Protein AF-A0A3B0UWN8-F1 (afdb_monomer_lite)

Structure (mmCIF, N/CA/C/O backbone):
data_AF-A0A3B0UWN8-F1
#
_entry.id   AF-A0A3B0UWN8-F1
#
loop_
_atom_site.group_PDB
_atom_site.id
_atom_site.type_symbol
_atom_site.label_atom_id
_atom_site.label_alt_id
_atom_site.label_comp_id
_atom_site.label_asym_id
_atom_site.label_entity_id
_atom_site.label_seq_id
_atom_site.pdbx_PDB_ins_code
_atom_site.Cartn_x
_atom_site.Cartn_y
_atom_site.Cartn_z
_atom_site.occupancy
_atom_site.B_iso_or_equiv
_atom_site.auth_seq_id
_atom_site.auth_comp_id
_atom_site.auth_asym_id
_atom_site.auth_atom_id
_atom_site.pdbx_PDB_model_num
ATOM 1 N N . THR A 1 1 ? 6.265 -4.885 -31.255 1.00 32.50 1 THR A N 1
ATOM 2 C CA . THR A 1 1 ? 4.798 -4.744 -31.138 1.00 32.50 1 THR A CA 1
ATOM 3 C C . THR A 1 1 ? 4.488 -4.344 -29.714 1.00 32.50 1 THR A C 1
ATOM 5 O O . THR A 1 1 ? 4.824 -5.063 -28.789 1.00 32.50 1 THR A O 1
ATOM 8 N N . ASN A 1 2 ? 3.991 -3.122 -29.538 1.00 31.33 2 ASN A N 1
ATOM 9 C CA . ASN A 1 2 ? 3.820 -2.465 -28.246 1.00 31.33 2 ASN A CA 1
ATOM 10 C C . ASN A 1 2 ? 2.519 -2.987 -27.612 1.00 31.33 2 ASN A C 1
ATOM 12 O O . ASN A 1 2 ? 1.442 -2.456 -27.881 1.00 31.33 2 ASN A O 1
ATOM 16 N N . THR A 1 3 ? 2.589 -4.102 -26.880 1.00 35.53 3 THR A N 1
ATOM 17 C CA . THR A 1 3 ? 1.432 -4.647 -26.159 1.00 35.53 3 THR A CA 1
ATOM 18 C C . THR A 1 3 ? 1.042 -3.668 -25.067 1.00 35.53 3 THR A C 1
ATOM 20 O O . THR A 1 3 ? 1.722 -3.513 -24.055 1.00 35.53 3 THR A O 1
ATOM 23 N N . SER A 1 4 ? -0.048 -2.961 -25.323 1.00 32.00 4 SER A N 1
ATOM 24 C CA . SER A 1 4 ? -0.672 -2.008 -24.424 1.00 32.00 4 SER A CA 1
ATOM 25 C C . SER A 1 4 ? -1.014 -2.723 -23.117 1.00 32.00 4 SER A C 1
ATOM 27 O O . SER A 1 4 ? -1.827 -3.645 -23.111 1.00 32.00 4 SER A O 1
ATOM 29 N N . TYR A 1 5 ? -0.412 -2.305 -22.004 1.00 40.25 5 TYR A N 1
ATOM 30 C CA . TYR A 1 5 ? -0.757 -2.773 -20.660 1.00 40.25 5 TYR A CA 1
ATOM 31 C C . TYR A 1 5 ? -2.128 -2.198 -20.230 1.00 40.25 5 TYR A C 1
ATOM 33 O O . TYR A 1 5 ? -2.238 -1.466 -19.253 1.00 40.25 5 TYR A O 1
ATOM 41 N N . ASN A 1 6 ? -3.192 -2.480 -20.980 1.00 35.66 6 ASN A N 1
ATOM 42 C CA . ASN A 1 6 ? -4.554 -1.994 -20.727 1.00 35.66 6 ASN A CA 1
ATOM 43 C C . ASN A 1 6 ? -5.454 -3.117 -20.190 1.00 35.66 6 ASN A C 1
ATOM 45 O O . ASN A 1 6 ? -6.581 -3.287 -20.639 1.00 35.66 6 ASN A O 1
ATOM 49 N N . GLY A 1 7 ? -4.944 -3.905 -19.243 1.00 40.78 7 GLY A N 1
ATOM 50 C CA . GLY A 1 7 ? -5.754 -4.837 -18.457 1.00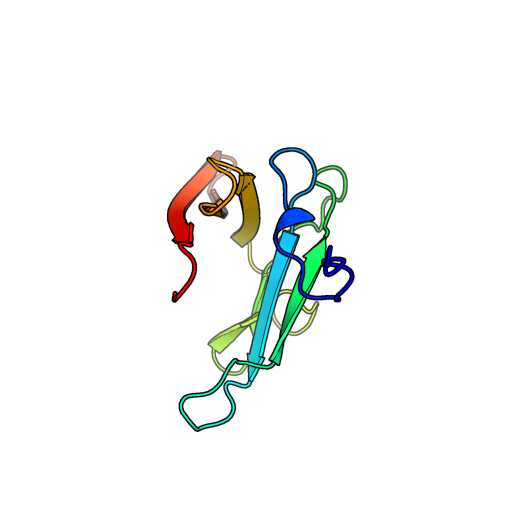 40.78 7 GLY A CA 1
ATOM 51 C C . GLY A 1 7 ? -6.074 -4.263 -17.077 1.00 40.78 7 GLY A C 1
ATOM 52 O O . GLY A 1 7 ? -5.307 -3.456 -16.545 1.00 40.78 7 GLY A O 1
ATOM 53 N N . GLU A 1 8 ? -7.152 -4.743 -16.455 1.00 48.97 8 GLU A N 1
ATOM 54 C CA . GLU A 1 8 ? -7.556 -4.488 -15.053 1.00 48.97 8 GLU A CA 1
ATOM 55 C C . GLU A 1 8 ? -6.476 -4.870 -14.010 1.00 48.97 8 GLU A C 1
ATOM 57 O O . GLU A 1 8 ? -6.625 -4.632 -12.816 1.00 48.97 8 GLU A O 1
ATOM 62 N N . TYR A 1 9 ? -5.344 -5.403 -14.476 1.00 60.31 9 TYR A N 1
ATOM 63 C CA . TYR A 1 9 ? -4.205 -5.880 -13.698 1.00 60.31 9 TYR A CA 1
ATOM 64 C C . TYR A 1 9 ? -2.903 -5.114 -13.961 1.00 60.31 9 TYR A C 1
ATOM 66 O O . TYR A 1 9 ? -1.830 -5.566 -13.560 1.00 60.31 9 TYR A O 1
ATOM 74 N N . ASN A 1 10 ? -2.946 -3.972 -14.655 1.00 72.50 10 ASN A N 1
ATOM 75 C CA . ASN A 1 10 ? -1.730 -3.210 -14.926 1.00 72.50 10 ASN A CA 1
ATOM 76 C C . ASN A 1 10 ? -1.200 -2.518 -13.658 1.00 72.50 10 ASN A C 1
ATOM 78 O O . ASN A 1 10 ? -1.635 -1.421 -13.302 1.00 72.50 10 ASN A O 1
ATOM 82 N N . ILE A 1 11 ? -0.194 -3.132 -13.032 1.00 77.50 11 ILE A N 1
ATOM 83 C CA . ILE A 1 11 ? 0.482 -2.613 -11.839 1.00 77.50 11 ILE A CA 1
ATOM 84 C C . ILE A 1 11 ? 1.165 -1.256 -12.073 1.00 77.50 11 ILE A C 1
ATOM 86 O O . ILE A 1 11 ? 1.352 -0.507 -11.124 1.00 77.50 11 ILE A O 1
ATOM 90 N N . LEU A 1 12 ? 1.472 -0.878 -13.320 1.00 80.06 12 LEU A N 1
ATOM 91 C CA . LEU A 1 12 ? 2.035 0.441 -13.644 1.00 80.06 12 LEU A CA 1
ATOM 92 C C . LEU A 1 12 ? 1.038 1.584 -13.431 1.00 80.06 12 LEU A C 1
ATOM 94 O O . LEU A 1 12 ? 1.437 2.746 -13.386 1.00 80.06 12 LEU A O 1
ATOM 98 N N . ARG A 1 13 ? -0.256 1.275 -13.288 1.00 80.00 13 ARG A N 1
ATOM 99 C CA . ARG A 1 13 ? -1.257 2.258 -12.849 1.00 80.00 13 ARG A CA 1
ATOM 100 C C . ARG A 1 13 ? -1.091 2.617 -11.376 1.00 80.00 13 ARG A C 1
ATOM 102 O O . ARG A 1 13 ? -1.511 3.699 -10.976 1.00 80.00 13 ARG A O 1
ATOM 109 N N . CYS A 1 14 ? -0.480 1.723 -10.603 1.00 86.00 14 CYS A N 1
ATOM 110 C CA . CYS A 1 14 ? -0.103 1.950 -9.224 1.00 86.00 14 CYS A CA 1
ATOM 111 C C . CYS A 1 14 ? 1.226 2.700 -9.242 1.00 86.00 14 CYS A C 1
ATOM 113 O O . CYS A 1 14 ? 2.260 2.100 -9.490 1.00 86.00 14 CYS A O 1
ATOM 115 N N . SER A 1 15 ? 1.226 4.004 -9.022 1.00 86.00 15 SER A N 1
ATOM 116 C CA . SER A 1 15 ? 2.429 4.829 -8.948 1.00 86.00 15 SER A CA 1
ATOM 117 C C . SER A 1 15 ? 2.582 5.435 -7.556 1.00 86.00 15 SER A C 1
ATOM 119 O O . SER A 1 15 ? 1.749 5.237 -6.674 1.00 86.00 15 SER A O 1
ATOM 121 N N . THR A 1 16 ? 3.645 6.206 -7.345 1.00 80.06 16 THR A N 1
ATOM 122 C CA . THR A 1 16 ? 3.810 7.013 -6.126 1.00 80.06 16 THR A CA 1
ATOM 123 C C . THR A 1 16 ? 2.750 8.110 -5.982 1.00 80.06 16 THR A C 1
ATOM 125 O O . THR A 1 16 ? 2.570 8.638 -4.891 1.00 80.06 16 THR A O 1
ATOM 128 N N . SER A 1 17 ? 2.050 8.464 -7.066 1.00 81.12 17 SER A N 1
ATOM 129 C CA . SER A 1 17 ? 0.947 9.434 -7.056 1.00 81.12 17 SER A CA 1
ATOM 130 C C . SER A 1 17 ? -0.431 8.769 -7.085 1.00 81.12 17 SER A C 1
ATOM 132 O O . SER A 1 17 ? -1.388 9.338 -6.570 1.00 81.12 17 SER A O 1
ATOM 134 N N . ASN A 1 18 ? -0.534 7.567 -7.658 1.00 82.19 18 ASN A N 1
ATOM 135 C CA . ASN A 1 18 ? -1.772 6.800 -7.770 1.00 82.19 18 ASN A CA 1
ATOM 136 C C . ASN A 1 18 ? -1.595 5.467 -7.059 1.00 82.19 18 ASN A C 1
ATOM 138 O O . ASN A 1 18 ? -1.061 4.528 -7.636 1.00 82.19 18 ASN A O 1
ATOM 142 N N . HIS A 1 19 ? -2.033 5.362 -5.814 1.00 85.25 19 HIS A N 1
ATOM 143 C CA . HIS A 1 19 ? -1.916 4.098 -5.104 1.00 85.25 19 HIS A CA 1
ATOM 144 C C . HIS A 1 19 ? -2.940 3.087 -5.610 1.00 85.25 19 HIS A C 1
ATOM 146 O O . HIS A 1 19 ? -3.932 3.425 -6.251 1.00 85.25 19 HIS A O 1
ATOM 152 N N . CYS A 1 20 ? -2.700 1.820 -5.311 1.00 86.50 20 CYS A N 1
ATOM 153 C CA . CYS A 1 20 ? -3.674 0.769 -5.540 1.00 86.50 20 CYS A CA 1
ATOM 154 C C . CYS A 1 20 ? -3.960 0.001 -4.265 1.00 86.50 20 CYS A C 1
ATOM 156 O O . CYS A 1 20 ? -3.091 -0.160 -3.407 1.00 86.50 20 CYS A O 1
ATOM 158 N N . SER A 1 21 ? -5.159 -0.550 -4.186 1.00 85.06 21 SER A N 1
ATOM 159 C CA . SER A 1 21 ? -5.469 -1.661 -3.309 1.00 85.06 21 SER A CA 1
ATOM 160 C C . SER A 1 21 ? -5.429 -2.962 -4.117 1.00 85.06 21 SER A C 1
ATOM 162 O O . SER A 1 21 ? -5.662 -2.987 -5.328 1.00 85.06 21 SER A O 1
ATOM 164 N N . VAL A 1 22 ? -5.071 -4.052 -3.444 1.00 78.19 22 VAL A N 1
ATOM 165 C CA . VAL A 1 22 ? -5.167 -5.401 -4.003 1.00 78.19 22 VAL A CA 1
ATOM 166 C C . VAL A 1 22 ? -6.053 -6.201 -3.090 1.00 78.19 22 VAL A C 1
ATOM 168 O O . VAL A 1 22 ? -5.742 -6.344 -1.901 1.00 78.19 22 VAL A O 1
ATOM 171 N N . ASP A 1 23 ? -7.115 -6.742 -3.665 1.00 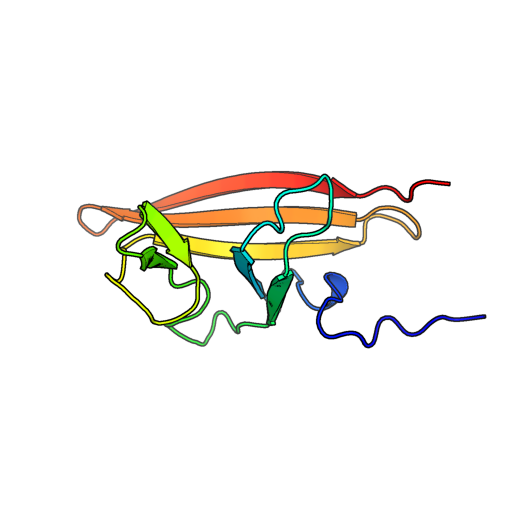72.31 23 ASP A N 1
ATOM 172 C CA . ASP A 1 23 ? -7.857 -7.804 -3.021 1.00 72.31 23 ASP A CA 1
ATOM 173 C C . ASP A 1 23 ? -7.238 -9.144 -3.394 1.00 72.31 23 ASP A C 1
ATOM 175 O O . ASP A 1 23 ? -6.946 -9.393 -4.565 1.00 72.31 23 ASP A O 1
ATOM 179 N N . ALA A 1 24 ? -7.027 -10.006 -2.409 1.00 57.81 24 ALA A N 1
ATOM 180 C CA . ALA A 1 24 ? -6.656 -11.383 -2.677 1.00 57.81 24 ALA A CA 1
ATOM 181 C C . ALA A 1 24 ? -7.958 -12.176 -2.816 1.00 57.81 24 ALA A C 1
ATOM 183 O O . ALA A 1 24 ? -8.520 -12.628 -1.819 1.00 57.81 24 ALA A O 1
ATOM 184 N N . GLY A 1 25 ? -8.453 -12.339 -4.046 1.00 55.47 25 GLY A N 1
ATOM 185 C CA . GLY A 1 25 ? -9.535 -13.287 -4.296 1.00 55.47 25 GLY A CA 1
ATOM 186 C C . GLY A 1 25 ? -9.112 -14.712 -3.940 1.00 55.47 25 GLY A C 1
ATOM 187 O O . GLY A 1 25 ? -7.936 -14.983 -3.674 1.00 55.47 25 GLY A O 1
ATOM 188 N N . SER A 1 26 ? -10.080 -15.632 -3.900 1.00 46.47 26 SER A N 1
ATOM 189 C CA . SER A 1 26 ? -9.811 -17.022 -3.530 1.00 46.47 26 SER A CA 1
ATOM 190 C C . SER A 1 26 ? -8.653 -17.574 -4.361 1.00 46.47 26 SER A C 1
ATOM 192 O O . SER A 1 26 ? -8.695 -17.560 -5.590 1.00 46.47 26 SER A O 1
ATOM 194 N N . LEU A 1 27 ? -7.613 -18.068 -3.681 1.00 43.94 27 LEU A N 1
ATOM 195 C CA . LEU A 1 27 ? -6.617 -18.925 -4.309 1.00 43.94 27 LEU A CA 1
ATOM 196 C C . LEU A 1 27 ? -7.395 -20.122 -4.858 1.00 43.94 27 LEU A C 1
ATOM 198 O O . LEU A 1 27 ? -7.964 -20.895 -4.082 1.00 43.94 27 LEU A O 1
ATOM 202 N N . MET A 1 28 ? -7.490 -20.248 -6.180 1.00 39.47 28 MET A N 1
ATOM 203 C CA . MET A 1 28 ? -7.871 -21.525 -6.770 1.00 39.47 28 MET A CA 1
ATOM 204 C C . MET A 1 28 ? -6.852 -22.538 -6.242 1.00 39.47 28 MET A C 1
ATOM 206 O O . MET A 1 28 ? -5.652 -22.290 -6.299 1.00 39.47 28 MET A O 1
ATOM 210 N N . SER A 1 29 ? -7.319 -23.613 -5.605 1.00 39.25 29 SER A N 1
ATOM 211 C CA . SER A 1 29 ? -6.441 -24.634 -5.022 1.00 39.25 29 SER A CA 1
ATOM 212 C C . SER A 1 29 ? -5.666 -25.329 -6.138 1.00 39.25 29 SER A C 1
ATOM 214 O O . SER A 1 29 ? -6.164 -26.242 -6.785 1.00 39.25 29 SER A O 1
ATOM 216 N N . GLY A 1 30 ? -4.466 -24.837 -6.399 1.00 33.44 30 GLY A N 1
ATOM 217 C CA . GLY A 1 30 ? -3.595 -25.259 -7.483 1.00 33.44 30 GLY A CA 1
ATOM 218 C C . GLY A 1 30 ? -2.665 -24.098 -7.790 1.00 33.44 30 GLY A C 1
ATOM 219 O O . GLY A 1 30 ? -3.080 -22.951 -7.729 1.00 33.44 30 GLY A O 1
ATOM 220 N N . ILE A 1 31 ? -1.392 -24.380 -8.029 1.00 40.50 31 ILE A N 1
ATOM 221 C CA . ILE A 1 31 ? -0.331 -23.400 -8.288 1.00 40.50 31 ILE A CA 1
ATOM 222 C C . ILE A 1 31 ? -0.775 -22.475 -9.441 1.00 40.50 31 ILE A C 1
ATOM 224 O O . ILE A 1 31 ? -0.631 -22.820 -10.608 1.00 40.50 31 ILE A O 1
ATOM 228 N N . GLY A 1 32 ? -1.418 -21.350 -9.134 1.00 34.59 32 GLY A N 1
ATOM 229 C CA . GLY A 1 32 ? -2.227 -20.656 -10.128 1.00 34.59 32 GLY A CA 1
ATOM 230 C C . GLY A 1 32 ? -2.772 -19.355 -9.575 1.00 34.59 32 GLY A C 1
ATOM 231 O O . GLY A 1 32 ? -3.461 -19.336 -8.559 1.00 34.59 32 GLY A O 1
ATOM 232 N N . PHE A 1 33 ? -2.386 -18.272 -10.241 1.00 40.66 33 PHE A N 1
ATOM 233 C CA . PHE A 1 33 ? -2.742 -16.877 -10.000 1.00 40.66 33 PHE A CA 1
ATOM 234 C C . PHE A 1 33 ? -4.108 -16.728 -9.313 1.00 40.66 33 PHE A C 1
ATOM 236 O O . PHE A 1 33 ? -5.141 -17.065 -9.888 1.00 40.66 33 PHE A O 1
ATOM 243 N N . GLY A 1 34 ? -4.113 -16.249 -8.064 1.00 45.84 34 GLY A N 1
ATOM 244 C CA . GLY A 1 34 ? -5.364 -15.932 -7.376 1.00 45.84 34 GLY A CA 1
ATOM 245 C C . GLY A 1 34 ? -6.181 -14.943 -8.207 1.00 45.84 34 GLY A C 1
ATOM 246 O O . GLY A 1 34 ? -5.610 -14.089 -8.888 1.00 45.84 34 GLY A O 1
ATOM 247 N N . THR A 1 35 ? -7.511 -15.027 -8.141 1.00 52.41 35 THR A N 1
ATOM 248 C CA . THR A 1 35 ? -8.411 -14.046 -8.769 1.00 52.41 35 THR A CA 1
ATOM 249 C C . THR A 1 35 ? -8.402 -12.748 -7.959 1.00 52.41 35 THR A C 1
ATOM 251 O O . THR A 1 35 ? -9.418 -12.335 -7.404 1.00 52.41 35 THR A O 1
ATOM 254 N N . GLY A 1 36 ? -7.230 -12.145 -7.771 1.00 59.12 36 GLY A N 1
ATOM 255 C CA . GLY A 1 36 ? -7.139 -10.823 -7.173 1.00 59.12 36 GLY A CA 1
ATOM 256 C C . GLY A 1 36 ? -7.712 -9.773 -8.113 1.00 59.12 36 GLY A C 1
ATOM 257 O O . GLY A 1 36 ? -7.954 -10.057 -9.280 1.00 59.12 36 GLY A O 1
ATOM 258 N N . SER A 1 37 ? -7.918 -8.560 -7.616 1.00 68.00 37 SER A N 1
ATOM 259 C CA . SER A 1 37 ? -8.199 -7.378 -8.437 1.00 68.00 37 SER A CA 1
ATOM 260 C C . SER A 1 37 ? -7.284 -6.251 -7.985 1.00 68.00 37 SER A C 1
ATOM 262 O O . SER A 1 37 ? -7.206 -5.979 -6.783 1.00 68.00 37 SER A O 1
ATOM 264 N N . ILE A 1 38 ? -6.593 -5.604 -8.927 1.00 72.88 38 ILE A N 1
ATOM 265 C CA . ILE A 1 38 ? -5.877 -4.354 -8.663 1.00 72.88 38 ILE A CA 1
ATOM 266 C C . ILE A 1 38 ? -6.877 -3.224 -8.886 1.00 72.88 38 ILE A C 1
ATOM 268 O O . ILE A 1 38 ? -7.330 -2.999 -10.005 1.00 72.88 38 ILE A O 1
ATOM 272 N N . ALA A 1 39 ? -7.213 -2.502 -7.824 1.00 75.25 39 ALA A N 1
ATOM 273 C CA . ALA A 1 39 ? -8.039 -1.311 -7.921 1.00 75.25 39 ALA A CA 1
ATOM 274 C C . ALA A 1 39 ? -7.169 -0.089 -7.637 1.00 75.25 39 ALA A C 1
ATOM 276 O O . ALA A 1 39 ? -6.578 0.021 -6.565 1.00 75.25 39 ALA A O 1
ATOM 277 N N . VAL A 1 40 ? -7.085 0.835 -8.595 1.00 74.62 40 VAL A N 1
ATOM 278 C CA . VAL A 1 40 ? -6.483 2.149 -8.337 1.00 74.62 40 VAL A CA 1
ATOM 279 C C . VAL A 1 40 ? -7.343 2.852 -7.290 1.00 74.62 40 VAL A C 1
ATOM 281 O O . VAL A 1 40 ? -8.559 2.934 -7.451 1.00 74.62 40 VAL A O 1
ATOM 284 N N . CYS A 1 41 ? -6.724 3.356 -6.228 1.00 74.88 41 CYS A N 1
ATOM 285 C CA . CYS A 1 41 ? -7.379 4.189 -5.234 1.00 74.88 41 CYS A CA 1
ATOM 286 C C . CYS A 1 41 ? -6.591 5.483 -5.026 1.00 74.88 41 CYS A C 1
ATOM 288 O O . CYS A 1 41 ? -5.362 5.495 -4.939 1.00 74.88 41 CYS A O 1
ATOM 290 N N . SER A 1 42 ? -7.304 6.604 -4.979 1.00 64.81 42 SER A N 1
ATOM 291 C CA . SER A 1 42 ? -6.681 7.899 -4.727 1.00 64.81 42 SER A CA 1
ATOM 292 C C . SER A 1 42 ? -6.389 8.044 -3.237 1.00 64.81 42 SER A C 1
ATOM 294 O O . SER A 1 42 ? -7.250 7.743 -2.419 1.00 64.81 42 SER A O 1
ATOM 296 N N . ILE A 1 43 ? -5.223 8.571 -2.850 1.00 59.00 43 ILE A N 1
ATOM 297 C CA . ILE A 1 43 ? -4.958 8.918 -1.435 1.00 59.00 43 ILE A CA 1
ATOM 298 C C . ILE A 1 43 ? -5.932 10.007 -0.949 1.00 59.00 43 ILE A C 1
ATOM 300 O O . ILE A 1 43 ? -6.184 10.123 0.248 1.00 59.00 43 ILE A O 1
ATOM 304 N N . ALA A 1 44 ? -6.499 10.799 -1.871 1.00 59.41 44 ALA A N 1
ATOM 305 C CA . ALA A 1 44 ?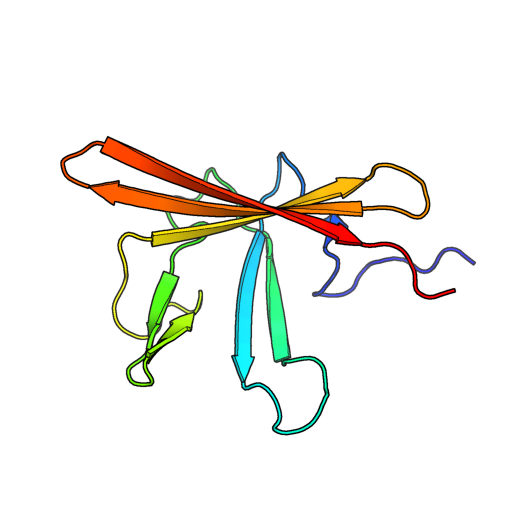 -7.543 11.767 -1.544 1.00 59.41 44 ALA A CA 1
ATOM 306 C C . ALA A 1 44 ? -8.843 11.085 -1.077 1.00 59.41 44 ALA A C 1
ATOM 308 O O . ALA A 1 44 ? -9.606 11.684 -0.319 1.00 59.41 44 ALA A O 1
ATOM 309 N N . ASP A 1 45 ? -9.073 9.826 -1.468 1.00 60.62 45 ASP A N 1
ATOM 310 C CA . ASP A 1 45 ? -10.167 9.027 -0.935 1.00 60.62 45 ASP A CA 1
ATOM 311 C C . ASP A 1 45 ? -9.791 8.488 0.444 1.00 60.62 45 ASP A C 1
ATOM 313 O O . ASP A 1 45 ? -8.881 7.673 0.616 1.00 60.62 45 ASP A O 1
ATOM 317 N N . THR A 1 46 ? -10.559 8.889 1.454 1.00 66.38 46 THR A N 1
ATOM 318 C CA . THR A 1 46 ? -10.362 8.431 2.840 1.00 66.38 46 THR A CA 1
ATOM 319 C C . THR A 1 46 ? -10.513 6.915 3.015 1.00 66.38 46 THR A C 1
ATOM 321 O O . THR A 1 46 ? -10.063 6.378 4.030 1.00 66.38 46 THR A O 1
ATOM 324 N N . SER A 1 47 ? -11.091 6.214 2.034 1.00 73.19 47 SER A N 1
ATOM 325 C CA . SER A 1 47 ? -11.259 4.757 1.998 1.00 73.19 47 SER A CA 1
ATOM 326 C C . SER A 1 47 ? -10.142 4.008 1.261 1.00 73.19 47 SER A C 1
ATOM 328 O O . SER A 1 47 ? -10.133 2.775 1.271 1.00 73.19 47 SER A O 1
ATOM 330 N N . CYS A 1 48 ? -9.179 4.705 0.643 1.00 83.44 48 CYS A N 1
ATOM 331 C CA . CYS A 1 48 ? -8.093 4.045 -0.079 1.00 83.44 48 CYS A CA 1
ATOM 332 C C . CYS A 1 48 ? -7.289 3.134 0.856 1.00 83.44 48 CYS A C 1
ATOM 334 O O . CYS A 1 48 ? -6.885 3.516 1.964 1.00 83.44 48 CYS A O 1
ATOM 336 N N . GLY A 1 49 ? -7.117 1.895 0.393 1.00 85.31 49 GLY A N 1
ATOM 337 C CA . GLY A 1 49 ? -6.418 0.834 1.100 1.00 85.31 49 GLY A CA 1
ATOM 338 C C . GLY A 1 49 ? -7.150 0.250 2.306 1.00 85.31 49 GLY A C 1
ATOM 339 O O . GLY A 1 49 ? -6.528 -0.547 3.000 1.00 85.31 49 GLY A O 1
ATOM 340 N N . ASP A 1 50 ? -8.408 0.612 2.586 1.00 89.25 50 ASP A N 1
ATOM 341 C CA . ASP A 1 50 ? -9.158 0.039 3.713 1.00 89.25 50 ASP A CA 1
ATOM 342 C C . ASP A 1 50 ? -9.168 -1.495 3.653 1.00 89.25 50 ASP A C 1
ATOM 344 O O . ASP A 1 50 ? -9.462 -2.087 2.613 1.00 89.25 50 ASP A O 1
ATOM 348 N N . LEU A 1 51 ? -8.855 -2.129 4.787 1.00 89.12 51 LEU A N 1
ATOM 349 C CA . LEU A 1 51 ? -8.908 -3.578 4.936 1.00 89.12 51 LEU A CA 1
ATOM 350 C C . LEU A 1 51 ? -10.031 -4.000 5.879 1.00 89.12 51 LEU A C 1
ATOM 352 O O . LEU A 1 51 ? -10.199 -3.448 6.972 1.00 89.12 51 LEU A O 1
ATOM 356 N N . TYR A 1 52 ? -10.737 -5.045 5.473 1.00 89.69 52 TYR A N 1
ATOM 357 C CA . TYR A 1 52 ? -11.791 -5.706 6.224 1.00 89.69 52 TYR A CA 1
ATOM 358 C C . TYR A 1 52 ? -11.355 -7.135 6.537 1.00 89.69 52 TYR A C 1
ATOM 360 O O . TYR A 1 52 ? -10.771 -7.817 5.694 1.00 89.69 52 TYR A O 1
ATOM 368 N N . LEU A 1 53 ? -11.612 -7.587 7.762 1.00 90.69 53 LEU A N 1
ATOM 369 C CA . LEU A 1 53 ? -11.391 -8.966 8.173 1.00 90.69 53 LEU A CA 1
ATOM 370 C C . LEU A 1 53 ? -12.672 -9.764 7.926 1.00 90.69 53 LEU A C 1
ATOM 372 O O . LEU A 1 53 ? -13.708 -9.513 8.547 1.00 90.69 53 LEU A O 1
ATOM 376 N N . THR A 1 54 ? -12.599 -10.722 7.009 1.00 88.94 54 THR A N 1
ATOM 377 C CA . THR A 1 54 ? -13.694 -11.661 6.736 1.00 88.94 54 THR A CA 1
ATOM 378 C C . THR A 1 54 ? -13.881 -12.639 7.898 1.00 88.94 54 THR A C 1
ATOM 380 O O . THR A 1 54 ? -12.939 -12.926 8.639 1.00 88.94 54 THR A O 1
ATOM 383 N N . THR A 1 55 ? -15.068 -13.244 8.017 1.00 88.19 55 THR A N 1
ATOM 384 C CA . THR A 1 55 ? -15.343 -14.306 9.008 1.00 88.19 55 THR A CA 1
ATOM 385 C C . THR A 1 55 ? -14.387 -15.501 8.875 1.00 88.19 55 THR A C 1
ATOM 387 O O . THR A 1 55 ? -14.105 -16.178 9.857 1.00 88.19 55 THR A O 1
ATOM 390 N N . GLY A 1 56 ? -13.838 -15.738 7.677 1.00 84.44 56 GLY A N 1
ATOM 391 C CA . GLY A 1 56 ? -12.833 -16.772 7.412 1.00 84.44 56 GLY A CA 1
ATOM 392 C C . GLY A 1 56 ? -11.395 -16.393 7.792 1.00 84.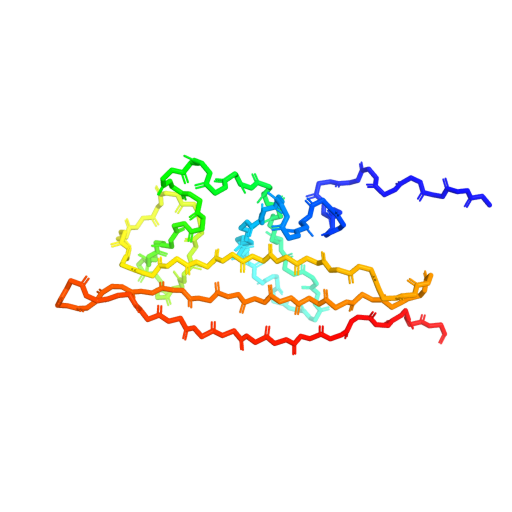44 56 GLY A C 1
ATOM 393 O O . GLY A 1 56 ? -10.471 -17.110 7.414 1.00 84.44 56 GLY A O 1
ATOM 394 N N . GLY A 1 57 ? -11.178 -15.260 8.470 1.00 84.69 57 GLY A N 1
ATOM 395 C CA . GLY A 1 57 ? -9.859 -14.831 8.948 1.00 84.69 57 GLY A CA 1
ATOM 396 C C . GLY A 1 57 ? -8.939 -14.249 7.870 1.00 84.69 57 GLY A C 1
ATOM 397 O O . GLY A 1 57 ? -7.740 -14.108 8.099 1.00 84.69 57 GLY A O 1
ATOM 398 N N . LYS A 1 58 ? -9.473 -13.912 6.691 1.00 84.25 58 LYS A N 1
ATOM 399 C CA . LYS A 1 58 ? -8.715 -13.308 5.583 1.00 84.25 58 LYS A CA 1
ATOM 400 C C . LYS A 1 58 ? -8.979 -11.809 5.500 1.00 84.25 58 LYS A C 1
ATOM 402 O O . LYS A 1 58 ? -10.125 -11.389 5.668 1.00 84.25 58 LYS A O 1
ATOM 407 N N . TYR A 1 59 ? -7.942 -11.030 5.196 1.00 85.31 59 TYR A N 1
ATOM 408 C CA . TYR A 1 59 ? -8.083 -9.610 4.878 1.00 85.31 59 TYR A CA 1
ATOM 409 C C . TYR A 1 59 ? -8.525 -9.416 3.428 1.00 85.31 59 TYR A C 1
ATOM 411 O O . TYR A 1 59 ? -7.996 -10.069 2.531 1.00 85.31 59 TYR A O 1
ATOM 419 N N . THR A 1 60 ? -9.446 -8.484 3.213 1.00 83.69 60 THR A N 1
ATOM 420 C CA . THR A 1 60 ? -9.953 -8.087 1.896 1.00 83.69 60 THR A CA 1
ATOM 421 C C . THR A 1 60 ? -10.113 -6.573 1.819 1.00 83.69 60 THR A C 1
ATOM 423 O O . THR A 1 60 ? -10.236 -5.901 2.843 1.00 83.69 60 THR A O 1
ATOM 426 N N . THR A 1 61 ? -10.099 -6.028 0.607 1.00 82.00 61 THR A N 1
ATOM 427 C CA . THR A 1 61 ? -10.428 -4.619 0.337 1.00 82.00 61 THR A CA 1
ATOM 428 C C . THR A 1 61 ? -11.884 -4.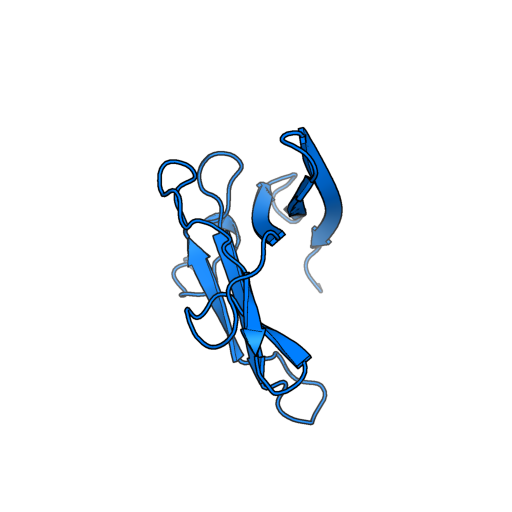446 -0.095 1.00 82.00 61 THR A C 1
ATOM 430 O O . THR A 1 61 ? -12.342 -3.318 -0.271 1.00 82.00 61 THR A O 1
ATOM 433 N N . GLN A 1 62 ? -12.624 -5.546 -0.270 1.00 79.62 62 GLN A N 1
ATOM 434 C CA . GLN A 1 62 ? -14.076 -5.507 -0.390 1.00 79.62 62 GLN A CA 1
ATOM 435 C C . GLN A 1 62 ? -14.646 -5.073 0.958 1.00 79.62 62 GLN A C 1
ATOM 437 O O . GLN A 1 62 ? -14.207 -5.550 2.003 1.00 79.62 62 GLN A O 1
ATOM 442 N N . ASN A 1 63 ? -15.606 -4.146 0.945 1.00 83.75 63 ASN A N 1
ATOM 443 C CA . ASN A 1 63 ? -16.301 -3.655 2.138 1.00 83.75 63 ASN A CA 1
ATOM 444 C C . ASN A 1 63 ? -17.228 -4.743 2.718 1.00 83.75 63 ASN A C 1
ATOM 446 O O . ASN A 1 63 ? -18.451 -4.623 2.716 1.00 83.75 63 ASN A O 1
ATOM 450 N N . THR A 1 64 ? -16.628 -5.853 3.138 1.00 85.50 64 THR A N 1
ATOM 451 C CA . THR A 1 64 ? -17.267 -7.091 3.577 1.00 85.50 64 THR A CA 1
ATOM 452 C C . THR A 1 64 ? -16.543 -7.608 4.815 1.00 85.50 64 THR A C 1
ATOM 454 O O . THR A 1 64 ? -15.335 -7.839 4.780 1.00 85.50 64 THR A O 1
ATOM 457 N N . GLY A 1 65 ? -17.281 -7.828 5.904 1.00 88.94 65 GLY A N 1
ATOM 458 C CA . GLY A 1 65 ? -16.718 -8.222 7.199 1.00 88.94 65 GLY A CA 1
ATOM 459 C C . GLY A 1 65 ? -16.432 -7.029 8.113 1.00 88.94 65 GLY A C 1
ATOM 460 O O . GLY A 1 65 ? -17.049 -5.970 7.992 1.00 88.94 65 GLY A O 1
ATOM 461 N N . THR A 1 66 ? -15.508 -7.206 9.056 1.00 94.69 66 THR A N 1
ATOM 462 C CA . THR A 1 66 ? -15.202 -6.188 10.071 1.00 94.69 66 THR A CA 1
ATOM 463 C C . THR A 1 66 ? -14.142 -5.228 9.557 1.00 94.69 66 THR A C 1
ATOM 465 O O . THR A 1 66 ? -13.017 -5.645 9.280 1.00 94.69 66 THR A O 1
ATOM 468 N N . LYS A 1 67 ? -14.467 -3.932 9.474 1.00 92.31 67 LYS A N 1
ATOM 469 C CA . LYS A 1 67 ? -13.491 -2.897 9.115 1.00 92.31 67 LYS A CA 1
ATOM 470 C C . LYS A 1 67 ? -12.361 -2.854 10.140 1.00 92.31 67 LYS A C 1
ATOM 472 O O . LYS A 1 67 ? -12.606 -2.755 11.341 1.00 92.31 67 LYS A O 1
ATOM 477 N N . THR A 1 68 ? -11.126 -2.906 9.661 1.00 92.00 68 THR A N 1
ATOM 478 C CA . THR A 1 68 ? -9.936 -2.852 10.513 1.00 92.00 68 THR A CA 1
ATOM 479 C C . THR A 1 68 ? -9.387 -1.426 10.581 1.00 92.00 68 THR A C 1
ATOM 481 O O . THR A 1 68 ? -9.771 -0.550 9.805 1.00 92.00 68 THR A O 1
ATOM 484 N N . ASN A 1 69 ? -8.462 -1.178 11.509 1.00 91.44 69 ASN A N 1
ATOM 485 C CA . ASN A 1 69 ? -7.665 0.051 11.523 1.00 91.44 69 ASN A CA 1
ATOM 486 C C . ASN A 1 69 ? -6.429 -0.033 10.609 1.00 91.44 69 ASN A C 1
ATOM 488 O O . ASN A 1 69 ? -5.650 0.921 10.577 1.00 91.44 69 ASN A O 1
ATOM 492 N N . PHE A 1 70 ? -6.233 -1.157 9.910 1.00 90.56 70 PHE A N 1
ATOM 493 C CA . PHE A 1 70 ? -5.165 -1.333 8.942 1.00 90.56 70 PHE A CA 1
ATOM 494 C C . PHE A 1 70 ? -5.613 -0.831 7.572 1.00 90.56 70 PHE A C 1
ATOM 496 O O . PHE A 1 70 ? -6.732 -1.079 7.119 1.00 90.56 70 PHE A O 1
ATOM 503 N N . LYS A 1 71 ? -4.690 -0.170 6.886 1.00 90.00 71 LYS A N 1
ATOM 504 C CA . LYS A 1 71 ? -4.793 0.164 5.473 1.00 90.00 71 LYS A CA 1
ATOM 505 C C . LYS A 1 71 ? -3.603 -0.420 4.737 1.00 90.00 71 LYS A C 1
ATOM 507 O O . LYS A 1 71 ? -2.487 -0.313 5.238 1.00 90.00 71 LYS A O 1
ATOM 512 N N . ARG A 1 72 ? -3.809 -0.982 3.551 1.00 89.69 72 ARG A N 1
ATOM 513 C CA . ARG A 1 72 ? -2.730 -1.439 2.671 1.00 89.69 72 ARG A CA 1
ATOM 514 C C . ARG A 1 72 ? -2.842 -0.790 1.306 1.00 89.69 72 ARG A C 1
ATOM 516 O O . ARG A 1 72 ? -3.873 -0.904 0.649 1.00 89.69 72 ARG A O 1
ATOM 523 N N . VAL A 1 73 ? -1.745 -0.194 0.868 1.00 89.44 73 VAL A N 1
ATOM 524 C CA . VAL A 1 73 ? -1.603 0.366 -0.473 1.00 89.44 73 VAL A CA 1
ATOM 525 C C . VAL A 1 73 ? -0.386 -0.213 -1.170 1.00 89.44 73 VAL A C 1
ATOM 527 O O . VAL A 1 73 ? 0.602 -0.579 -0.531 1.00 89.44 73 VAL A O 1
ATOM 530 N N . ILE A 1 74 ? -0.466 -0.277 -2.491 1.00 89.12 74 ILE A N 1
ATOM 531 C CA . ILE A 1 74 ? 0.612 -0.708 -3.369 1.00 89.12 74 ILE A CA 1
ATOM 532 C C . ILE A 1 74 ? 0.962 0.433 -4.312 1.00 89.12 74 ILE A C 1
ATOM 534 O O . ILE A 1 74 ? 0.076 1.111 -4.836 1.00 89.12 74 ILE A O 1
ATOM 538 N N . SER A 1 75 ? 2.253 0.624 -4.537 1.00 90.31 75 SER A N 1
ATOM 539 C CA . SER A 1 75 ? 2.787 1.482 -5.590 1.00 90.31 75 SER A CA 1
ATOM 540 C C . SER A 1 75 ? 3.871 0.737 -6.354 1.00 90.31 75 SER A C 1
ATOM 542 O O . SER A 1 75 ? 4.683 0.031 -5.758 1.00 90.31 75 SER A O 1
ATOM 544 N N . ALA A 1 76 ? 3.908 0.927 -7.664 1.00 89.88 76 ALA A N 1
ATOM 545 C CA . ALA A 1 76 ? 4.973 0.481 -8.536 1.00 89.88 76 ALA A CA 1
ATOM 546 C C . ALA A 1 76 ? 5.786 1.676 -9.026 1.00 89.88 76 ALA A C 1
ATOM 548 O O . ALA A 1 76 ? 5.270 2.761 -9.291 1.00 89.88 76 ALA A O 1
ATOM 549 N N . THR A 1 77 ? 7.086 1.471 -9.153 1.00 90.62 77 THR A N 1
ATOM 550 C CA . THR A 1 77 ? 8.009 2.428 -9.754 1.00 90.62 77 THR A CA 1
ATOM 551 C C . THR A 1 77 ? 8.802 1.704 -10.824 1.00 90.62 77 THR A C 1
ATOM 553 O O . THR A 1 77 ? 9.399 0.661 -10.556 1.00 90.62 77 THR A O 1
ATOM 556 N N . LYS A 1 78 ? 8.810 2.252 -12.039 1.00 89.50 78 LYS A N 1
ATOM 557 C CA . LYS A 1 78 ? 9.668 1.755 -13.113 1.00 89.50 78 LYS A CA 1
ATOM 558 C C . LYS A 1 78 ? 11.119 2.120 -12.798 1.00 89.50 78 LYS A C 1
ATOM 560 O O . LYS A 1 78 ? 11.407 3.297 -12.598 1.00 89.50 78 LYS A O 1
ATOM 565 N N . ILE A 1 79 ? 12.002 1.126 -12.731 1.00 89.75 79 ILE A N 1
ATOM 566 C CA . ILE A 1 79 ? 13.443 1.330 -12.500 1.00 89.75 79 ILE A CA 1
ATOM 567 C C . ILE A 1 79 ? 14.190 1.319 -13.831 1.00 89.75 79 ILE A C 1
ATOM 569 O O . ILE A 1 79 ? 15.050 2.162 -14.071 1.00 89.75 79 ILE A O 1
ATOM 573 N N . SER A 1 80 ? 13.836 0.377 -14.700 1.00 87.19 80 SER A N 1
ATOM 574 C CA . SER A 1 80 ? 14.390 0.204 -16.041 1.00 87.19 80 SER A CA 1
ATOM 575 C C . SER A 1 80 ? 13.273 -0.230 -16.998 1.00 87.19 80 SER A C 1
ATOM 577 O O . SER A 1 80 ? 12.108 -0.326 -16.606 1.00 87.19 80 SER A O 1
ATOM 579 N N . ASP A 1 81 ? 13.595 -0.485 -18.265 1.00 82.25 81 ASP A N 1
ATOM 580 C CA . ASP A 1 81 ? 12.621 -1.031 -19.218 1.00 82.25 81 ASP A CA 1
ATOM 581 C C . ASP A 1 81 ? 12.153 -2.451 -18.869 1.00 82.25 81 ASP A C 1
ATOM 583 O O . ASP A 1 81 ? 11.054 -2.834 -19.269 1.00 82.25 81 ASP A O 1
ATOM 587 N N . SER A 1 82 ? 12.939 -3.194 -18.088 1.00 82.94 82 SER A N 1
ATOM 588 C CA . SER A 1 82 ? 12.618 -4.548 -17.633 1.00 82.94 82 SER A CA 1
ATOM 589 C C . SER A 1 82 ? 12.175 -4.618 -16.174 1.00 82.94 82 SER A C 1
ATOM 591 O O . SER A 1 82 ? 11.397 -5.502 -15.836 1.00 82.94 82 SER A O 1
ATOM 593 N N . ASP A 1 83 ? 12.622 -3.706 -15.310 1.00 85.06 83 ASP A N 1
ATOM 594 C CA . ASP A 1 83 ? 12.502 -3.879 -13.860 1.00 85.06 83 ASP A CA 1
ATOM 595 C C . ASP A 1 83 ? 11.530 -2.897 -13.212 1.00 85.06 83 ASP A C 1
ATOM 597 O O . ASP A 1 83 ? 11.588 -1.676 -13.419 1.00 85.06 83 ASP A O 1
ATOM 601 N N . LEU A 1 84 ? 10.675 -3.441 -12.345 1.00 89.25 84 LEU A N 1
ATOM 602 C CA . LEU A 1 84 ? 9.756 -2.675 -11.511 1.00 89.25 84 LEU A CA 1
ATOM 603 C C . LEU A 1 84 ? 10.073 -2.884 -10.037 1.00 89.25 84 LEU A C 1
ATOM 605 O O . LEU A 1 84 ? 10.220 -4.010 -9.571 1.00 89.25 84 LEU A O 1
ATOM 609 N N . LYS A 1 85 ? 10.083 -1.793 -9.280 1.00 91.00 85 LYS A N 1
ATOM 610 C CA . LYS A 1 85 ? 10.035 -1.819 -7.820 1.00 91.00 85 LYS A CA 1
ATOM 611 C C . LYS A 1 85 ? 8.579 -1.768 -7.383 1.00 91.00 85 LYS A C 1
ATOM 613 O O . LYS A 1 85 ? 7.864 -0.852 -7.784 1.00 91.00 85 LYS A O 1
ATOM 618 N N . ILE A 1 86 ? 8.158 -2.696 -6.538 1.00 91.31 86 ILE A N 1
ATOM 619 C CA . ILE A 1 86 ? 6.828 -2.736 -5.930 1.00 91.31 86 ILE A CA 1
ATOM 620 C C . ILE A 1 86 ? 6.968 -2.485 -4.434 1.00 91.31 86 ILE A C 1
ATOM 622 O O . ILE A 1 86 ? 7.624 -3.253 -3.737 1.00 91.31 86 ILE A O 1
ATOM 626 N N . ASP A 1 87 ? 6.311 -1.446 -3.935 1.00 92.19 87 ASP A N 1
ATOM 627 C CA . ASP A 1 87 ? 6.193 -1.172 -2.506 1.00 92.19 87 ASP A CA 1
ATOM 628 C C . ASP A 1 87 ? 4.776 -1.511 -2.043 1.00 92.19 87 ASP A C 1
ATOM 630 O O . ASP A 1 87 ? 3.804 -0.912 -2.504 1.00 92.19 87 ASP A O 1
ATOM 634 N N . SER A 1 88 ? 4.658 -2.452 -1.107 1.00 90.94 88 SER A N 1
ATOM 635 C CA . SER A 1 88 ? 3.425 -2.735 -0.371 1.00 90.94 88 SER A CA 1
ATOM 636 C C . SER A 1 88 ? 3.535 -2.116 1.013 1.00 90.94 88 SER A C 1
ATOM 638 O O . SER A 1 88 ? 4.263 -2.618 1.871 1.00 90.94 88 SER A O 1
ATOM 640 N N . THR A 1 89 ? 2.795 -1.036 1.243 1.00 92.12 89 THR A N 1
ATOM 641 C CA . THR A 1 89 ? 2.800 -0.307 2.512 1.00 92.12 89 THR A CA 1
ATOM 642 C C . THR A 1 89 ? 1.525 -0.591 3.285 1.00 92.12 89 THR A C 1
ATOM 644 O O . THR A 1 89 ? 0.423 -0.322 2.806 1.00 92.12 89 THR A O 1
ATOM 647 N N . VAL A 1 90 ? 1.678 -1.111 4.499 1.00 92.25 90 VAL A N 1
ATOM 648 C CA . VAL A 1 90 ? 0.603 -1.250 5.481 1.00 92.25 90 VAL A CA 1
ATOM 649 C C . VAL A 1 90 ? 0.733 -0.129 6.504 1.00 92.25 90 VAL A C 1
ATOM 651 O O . VAL A 1 90 ? 1.821 0.133 7.009 1.00 92.25 90 VAL A O 1
ATOM 654 N N . SER A 1 91 ? -0.372 0.529 6.832 1.00 92.25 91 SER A N 1
ATOM 655 C CA . SER A 1 91 ? -0.440 1.564 7.863 1.00 92.25 91 SER A CA 1
ATOM 656 C C . SER A 1 91 ? -1.552 1.269 8.859 1.00 92.25 91 SER A C 1
ATOM 658 O O . SER A 1 91 ? -2.573 0.694 8.492 1.00 92.25 91 SER A O 1
ATOM 660 N N . TRP A 1 92 ? -1.356 1.630 10.124 1.00 92.81 92 TRP A N 1
ATOM 661 C CA . TRP A 1 92 ? -2.367 1.475 11.170 1.00 92.81 92 TRP A CA 1
ATOM 662 C C . TRP A 1 92 ? -2.237 2.560 12.227 1.00 92.81 92 TRP A C 1
ATOM 664 O O . TRP A 1 92 ? -1.169 3.144 12.416 1.00 92.81 92 TRP A O 1
ATOM 674 N N . ARG A 1 93 ? -3.339 2.850 12.924 1.00 91.94 93 ARG A N 1
ATOM 675 C CA . ARG A 1 93 ? -3.382 3.892 13.955 1.00 91.94 93 ARG A CA 1
ATOM 676 C C . ARG A 1 93 ? -3.612 3.290 15.335 1.00 91.94 93 ARG A C 1
ATOM 678 O O . ARG A 1 93 ? -4.549 2.515 15.524 1.00 91.94 93 ARG A O 1
ATOM 685 N N . VAL A 1 94 ? -2.769 3.672 16.291 1.00 93.00 94 VAL A N 1
ATOM 686 C CA . VAL A 1 94 ? -2.794 3.217 17.688 1.00 93.00 94 VAL A CA 1
ATOM 687 C C . VAL A 1 94 ? -2.555 4.428 18.587 1.00 93.00 94 VAL A C 1
ATOM 689 O O . VAL A 1 94 ? -1.602 5.173 18.373 1.00 93.00 94 VAL A O 1
ATOM 692 N N . HIS A 1 95 ? -3.449 4.666 19.552 1.00 93.12 95 HIS A N 1
ATOM 693 C CA . HIS A 1 95 ? -3.398 5.826 20.460 1.00 93.12 95 HIS A CA 1
ATOM 694 C C . HIS A 1 95 ? -3.157 7.166 19.738 1.00 93.12 95 HIS A C 1
ATOM 696 O O . HIS A 1 95 ? -2.320 7.972 20.127 1.00 93.12 95 HIS A O 1
ATOM 702 N N . GLY A 1 96 ? -3.857 7.388 18.622 1.00 88.88 96 GLY A N 1
ATOM 703 C CA . GLY A 1 96 ? -3.741 8.622 17.844 1.00 88.88 96 GLY A CA 1
ATOM 704 C C . GLY A 1 96 ? -2.503 8.716 16.944 1.00 88.88 96 GLY A C 1
ATOM 705 O O . GLY A 1 96 ? -2.519 9.554 16.041 1.00 88.88 96 GLY A O 1
ATOM 706 N N . LYS A 1 97 ? -1.507 7.834 17.097 1.00 93.06 97 LYS A N 1
ATOM 707 C CA . LYS A 1 97 ? -0.285 7.780 16.283 1.00 93.06 97 LYS A CA 1
ATOM 708 C C . LYS A 1 97 ? -0.422 6.798 15.120 1.00 93.06 97 LYS A C 1
ATOM 710 O O . LYS A 1 97 ? -0.923 5.688 15.296 1.00 93.06 97 LYS A O 1
ATOM 715 N N . THR A 1 98 ? 0.033 7.209 13.939 1.00 93.12 98 THR A N 1
ATOM 716 C CA . THR A 1 98 ? 0.083 6.359 12.743 1.00 93.12 98 THR A CA 1
ATOM 717 C C . THR A 1 98 ? 1.425 5.644 12.666 1.00 93.12 98 THR A C 1
ATOM 719 O O . THR A 1 98 ? 2.480 6.265 12.792 1.00 93.12 98 THR A O 1
ATOM 722 N N . TYR A 1 99 ? 1.368 4.341 12.440 1.00 94.62 99 TYR A N 1
ATOM 723 C CA . TYR A 1 99 ? 2.502 3.467 12.188 1.00 94.62 99 TYR A CA 1
ATOM 724 C C . TYR A 1 99 ? 2.421 2.955 10.757 1.00 94.62 99 TYR A C 1
ATOM 726 O O . TYR A 1 99 ? 1.330 2.833 10.196 1.00 94.62 99 TYR A O 1
ATOM 734 N N . THR A 1 100 ? 3.577 2.686 10.164 1.00 94.81 100 THR A N 1
ATOM 735 C CA . THR A 1 100 ? 3.686 2.175 8.799 1.00 94.81 100 THR A CA 1
ATOM 736 C C . THR A 1 100 ? 4.731 1.068 8.746 1.00 94.81 100 THR A C 1
ATOM 738 O O . THR A 1 100 ? 5.694 1.066 9.513 1.00 94.81 100 THR A O 1
ATOM 741 N N . SER A 1 101 ? 4.517 0.107 7.858 1.00 94.75 101 SER A N 1
ATOM 742 C CA . SER A 1 101 ? 5.478 -0.928 7.502 1.00 94.75 101 SER A CA 1
ATOM 743 C C . SER A 1 101 ? 5.410 -1.126 5.996 1.00 94.75 101 SER A C 1
ATOM 745 O O . SER A 1 101 ? 4.322 -1.300 5.443 1.00 94.75 101 SER A O 1
ATOM 747 N N . THR A 1 102 ? 6.562 -1.079 5.338 1.00 94.94 102 THR A N 1
ATOM 748 C CA . THR A 1 102 ? 6.668 -1.216 3.887 1.00 94.94 102 THR A CA 1
ATOM 749 C C . THR A 1 102 ? 7.525 -2.426 3.568 1.00 94.94 102 THR A C 1
ATOM 751 O O . THR A 1 102 ? 8.642 -2.552 4.067 1.00 94.94 102 THR A O 1
ATOM 754 N N . VAL A 1 103 ? 6.994 -3.306 2.724 1.00 93.81 103 VAL A N 1
ATOM 755 C CA . VAL A 1 103 ? 7.743 -4.400 2.107 1.00 93.81 103 VAL A CA 1
ATOM 756 C C . VAL A 1 103 ? 7.979 -4.038 0.649 1.00 93.81 103 VAL A C 1
ATOM 758 O O . VAL A 1 103 ? 7.027 -3.754 -0.081 1.00 93.81 103 VAL A O 1
ATOM 761 N N . THR A 1 104 ? 9.243 -4.065 0.241 1.00 93.25 104 THR A N 1
ATOM 762 C CA . THR A 1 104 ? 9.669 -3.785 -1.131 1.00 93.25 104 THR A CA 1
ATOM 763 C C . THR A 1 104 ? 10.023 -5.087 -1.839 1.00 93.25 104 THR A C 1
ATOM 765 O O . THR A 1 104 ? 10.811 -5.882 -1.328 1.00 93.25 104 THR A O 1
ATOM 768 N N . GLY A 1 105 ? 9.459 -5.290 -3.025 1.00 90.50 105 GLY A N 1
ATOM 769 C CA . GLY A 1 105 ? 9.812 -6.361 -3.950 1.00 90.50 105 GLY A CA 1
ATOM 770 C C . GLY A 1 105 ? 10.253 -5.795 -5.294 1.00 90.50 105 GLY A C 1
ATOM 771 O O . GLY A 1 105 ? 9.901 -4.672 -5.650 1.00 90.50 105 GLY A O 1
ATOM 772 N N . TYR A 1 106 ? 11.007 -6.582 -6.051 1.00 89.31 106 TYR A N 1
ATOM 773 C CA . TYR A 1 106 ? 11.413 -6.240 -7.409 1.00 89.31 106 TYR A CA 1
ATOM 774 C C . TYR A 1 106 ? 10.838 -7.287 -8.354 1.00 89.31 106 TYR A C 1
ATOM 776 O O . TYR A 1 106 ? 10.931 -8.485 -8.087 1.00 89.31 106 TYR A O 1
ATOM 784 N N . LEU A 1 107 ? 10.196 -6.829 -9.422 1.00 83.38 107 LEU A N 1
ATOM 785 C CA . LEU A 1 107 ? 9.714 -7.679 -10.498 1.00 83.38 107 LEU A CA 1
ATOM 786 C C . LEU A 1 107 ? 10.674 -7.538 -11.669 1.00 83.38 107 LEU A C 1
ATOM 788 O O . LEU A 1 107 ? 10.809 -6.449 -12.228 1.00 83.38 107 LEU A O 1
ATOM 792 N N . THR A 1 108 ? 11.288 -8.657 -12.027 1.00 78.94 108 THR A N 1
ATOM 793 C CA . THR A 1 108 ? 12.089 -8.816 -13.239 1.00 78.94 108 THR A CA 1
ATOM 794 C C . THR A 1 108 ? 11.351 -9.788 -14.165 1.00 78.94 108 THR A C 1
ATOM 796 O O . THR A 1 108 ? 10.693 -10.713 -13.670 1.00 78.94 108 THR A O 1
ATOM 799 N N . PRO A 1 109 ? 11.386 -9.597 -15.495 1.00 70.81 109 PRO A N 1
ATOM 800 C CA . PRO A 1 109 ? 10.696 -10.474 -16.424 1.00 70.81 109 PRO A CA 1
ATOM 801 C C . PRO A 1 109 ? 11.331 -11.867 -16.399 1.00 70.81 109 PRO A C 1
ATOM 803 O O . PRO A 1 109 ?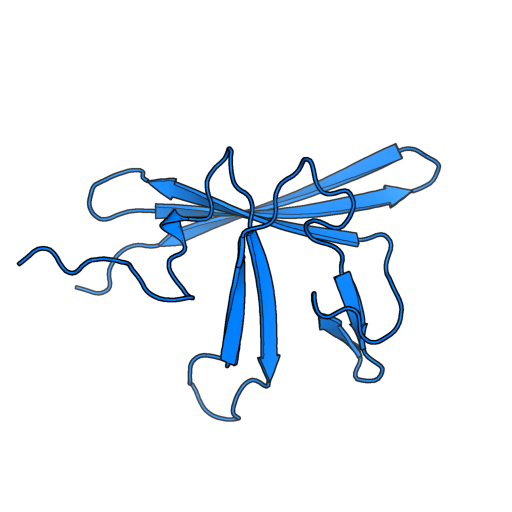 12.546 -12.002 -16.286 1.00 70.81 109 PRO A O 1
ATOM 806 N N . TRP A 1 110 ? 10.498 -12.895 -16.537 1.00 69.25 110 TRP A N 1
ATOM 807 C CA . TRP A 1 110 ? 10.930 -14.280 -16.702 1.00 69.25 110 TRP A CA 1
ATOM 808 C C . TRP A 1 110 ? 11.280 -14.478 -18.181 1.00 69.25 110 TRP A C 1
ATOM 810 O O . TRP A 1 110 ? 10.419 -14.896 -18.953 1.00 69.25 110 TRP A O 1
ATOM 820 N N . TYR A 1 111 ? 12.463 -14.050 -18.615 1.00 57.84 111 TYR A N 1
ATOM 821 C CA . TYR A 1 111 ? 12.949 -14.343 -19.969 1.00 57.84 111 TYR A CA 1
ATOM 822 C C . TYR A 1 111 ? 13.724 -15.660 -20.010 1.00 57.84 111 TYR A C 1
ATOM 824 O O . TYR A 1 111 ? 14.328 -16.029 -18.977 1.00 57.84 111 TYR A O 1
#

Secondary structure (DSSP, 8-state):
------STT-GGG--SSSEEEEE-----SSSS----EEEEE-TTSTTTTEEEE-TTS-EESSS-SEEEEEEEEEEEEE-SSS-EEEEEEEEEEETTEEEEEEEEEEE----

Organism: NCBI:txid652676

Foldseek 3Di:
DDPPCPDQPNLQCFAPQWKWEKFQADDPPDPDRGPIGTGTDGPVPPLAQWWAQEPVRDIGSPPHHHTDQKGWIWHWDDPDPFKIKIKIKIWGDDPNDIDIDIDIDMDGDPD

Radius of gyration: 15.18 Å; chains: 1; bounding box: 32×37×52 Å

pLDDT: mean 76.26, std 18.83, range [31.33, 94.94]

Sequence (111 aa):
TNTSYNGEYNILRCSTSNHCSVDAGSLMSGIGFGTGSIAVCSIADTSCGDLYLTTGGKYTTQNTGTKTNFKRVISATKISDSDLKIDSTVSWRVHGKTYTSTVTGYLTPWY